Protein AF-A0A7V5C1S3-F1 (afdb_monomer_lite)

Foldseek 3Di:
DDPDCPVVVVVVVVVVVVVVVVVVVVVVVVCVVCVVPDDDDQLVVVLVVLVVCVVVVVDDPVRSVVVNVVSVVD

Structure (mmCIF, N/CA/C/O backbone):
data_AF-A0A7V5C1S3-F1
#
_entry.id   AF-A0A7V5C1S3-F1
#
loop_
_atom_site.group_PDB
_atom_site.id
_atom_site.type_symbol
_atom_site.label_atom_id
_atom_site.label_alt_id
_atom_site.label_comp_id
_atom_site.label_asym_id
_atom_site.label_entity_id
_atom_site.label_seq_id
_atom_site.pdbx_PDB_ins_code
_atom_site.Cartn_x
_atom_site.Cartn_y
_atom_site.Cartn_z
_atom_site.occupancy
_atom_site.B_iso_or_equiv
_atom_site.auth_seq_id
_atom_site.auth_comp_id
_atom_site.auth_asym_id
_atom_site.auth_atom_id
_atom_site.pdbx_PDB_model_num
ATOM 1 N N . MET A 1 1 ? 31.143 -7.766 -40.916 1.00 44.69 1 MET A N 1
ATOM 2 C CA . MET A 1 1 ? 30.402 -6.506 -40.690 1.00 44.69 1 MET A CA 1
ATOM 3 C C . MET A 1 1 ? 30.443 -6.217 -39.202 1.00 44.69 1 MET A C 1
ATOM 5 O O . MET A 1 1 ? 29.816 -6.928 -38.432 1.00 44.69 1 MET A O 1
ATOM 9 N N . MET A 1 2 ? 31.291 -5.276 -38.795 1.00 49.81 2 MET A N 1
ATOM 10 C CA . MET A 1 2 ? 31.556 -4.964 -37.389 1.00 49.81 2 MET A CA 1
ATOM 11 C C . MET A 1 2 ? 30.425 -4.054 -36.898 1.00 49.81 2 MET A C 1
ATOM 13 O O . MET A 1 2 ? 30.416 -2.865 -37.204 1.00 49.81 2 MET A O 1
ATOM 17 N N . TRP A 1 3 ? 29.419 -4.621 -36.231 1.00 57.94 3 TRP A N 1
ATOM 18 C CA . TRP A 1 3 ? 28.357 -3.839 -35.596 1.00 57.94 3 TRP A CA 1
ATOM 19 C C . TRP A 1 3 ? 28.960 -3.124 -34.387 1.00 57.94 3 TRP A C 1
ATOM 21 O O . TRP A 1 3 ? 29.377 -3.755 -33.419 1.00 57.94 3 TRP A O 1
ATOM 31 N N . GLY A 1 4 ? 29.125 -1.808 -34.520 1.00 60.56 4 GLY A N 1
ATOM 32 C CA . GLY A 1 4 ? 29.883 -0.997 -33.579 1.00 60.56 4 GLY A CA 1
ATOM 33 C C . GLY A 1 4 ? 29.248 -0.932 -32.181 1.00 60.56 4 GLY A C 1
ATOM 34 O O . GLY A 1 4 ? 28.030 -1.070 -32.049 1.00 60.56 4 GLY A O 1
ATOM 35 N N . PRO A 1 5 ? 30.040 -0.629 -31.133 1.00 55.16 5 PRO A N 1
ATOM 36 C CA . PRO A 1 5 ? 29.595 -0.599 -29.729 1.00 55.16 5 PRO A CA 1
ATOM 37 C C . PRO A 1 5 ? 28.534 0.471 -29.407 1.00 55.16 5 PRO A C 1
ATOM 39 O O . PRO A 1 5 ? 28.070 0.587 -28.275 1.00 55.16 5 PRO A O 1
ATOM 42 N N . TRP A 1 6 ? 28.126 1.258 -30.401 1.00 54.62 6 TRP A N 1
ATOM 43 C CA . TRP A 1 6 ? 27.130 2.320 -30.290 1.00 54.62 6 TRP A CA 1
ATOM 44 C C . TRP A 1 6 ? 25.704 1.807 -30.046 1.00 54.62 6 TRP A C 1
ATOM 46 O O . TRP A 1 6 ? 24.881 2.541 -29.508 1.00 54.62 6 TRP A O 1
ATOM 56 N N . MET A 1 7 ? 25.431 0.528 -30.329 1.00 56.84 7 MET A N 1
ATOM 57 C CA . MET A 1 7 ? 24.169 -0.134 -29.966 1.00 56.84 7 MET A CA 1
ATOM 58 C C . MET A 1 7 ? 24.122 -0.590 -28.491 1.00 56.84 7 MET A C 1
ATOM 60 O O . MET A 1 7 ? 23.132 -1.165 -28.054 1.00 56.84 7 MET A O 1
ATOM 64 N N . GLY A 1 8 ? 25.181 -0.356 -27.705 1.00 58.75 8 GLY A N 1
ATOM 65 C CA . GLY A 1 8 ? 25.193 -0.622 -26.260 1.00 58.75 8 GLY A CA 1
ATOM 66 C C . GLY A 1 8 ? 24.731 0.573 -25.422 1.00 58.75 8 GLY A C 1
ATOM 67 O O . GLY A 1 8 ? 24.080 0.395 -24.394 1.00 58.75 8 GLY A O 1
ATOM 68 N N . PHE A 1 9 ? 25.006 1.798 -25.883 1.00 61.41 9 PHE A N 1
ATOM 69 C CA . PHE A 1 9 ? 24.672 3.020 -25.143 1.00 61.41 9 PHE A CA 1
ATOM 70 C C . PHE A 1 9 ? 23.162 3.248 -25.034 1.00 61.41 9 PHE A C 1
ATOM 72 O O . PHE A 1 9 ? 22.681 3.600 -23.961 1.00 61.41 9 PHE A O 1
ATOM 79 N N . GLY A 1 10 ? 22.402 2.989 -26.103 1.00 69.06 10 GLY A N 1
ATOM 80 C CA . GLY A 1 10 ? 20.938 3.080 -26.069 1.00 69.06 10 GLY A CA 1
ATOM 81 C C . GLY A 1 10 ? 20.306 2.055 -25.123 1.00 69.06 10 GLY A C 1
ATOM 82 O O . GLY A 1 10 ? 19.418 2.402 -24.350 1.00 69.06 10 GLY A O 1
ATOM 83 N N . GLY A 1 11 ? 20.811 0.817 -25.123 1.00 75.62 11 GLY A N 1
ATOM 84 C CA . GLY A 1 11 ? 20.340 -0.239 -24.223 1.00 75.62 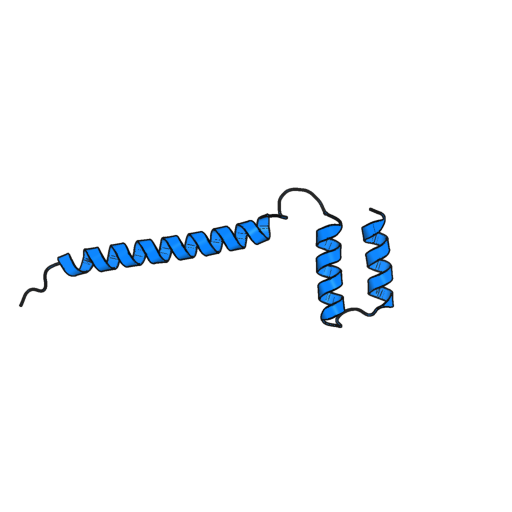11 GLY A CA 1
ATOM 85 C C . GLY A 1 11 ? 20.641 0.058 -22.754 1.00 75.62 11 GLY A C 1
ATOM 86 O O . GLY A 1 11 ? 19.777 -0.130 -21.900 1.00 75.62 11 GLY A O 1
ATOM 87 N N . LEU A 1 12 ? 21.830 0.595 -22.462 1.00 80.00 12 LEU A N 1
ATOM 88 C CA . LEU A 1 12 ? 22.206 0.992 -21.106 1.00 80.00 12 LEU A CA 1
ATOM 89 C C . LEU A 1 12 ? 21.346 2.157 -20.595 1.00 80.00 12 LEU A C 1
ATOM 91 O O . LEU A 1 12 ? 20.877 2.120 -19.461 1.00 80.00 12 LEU A O 1
ATOM 95 N N . TRP A 1 13 ? 21.071 3.153 -21.442 1.00 82.62 13 TRP A N 1
ATOM 96 C CA . TRP A 1 13 ? 20.153 4.248 -21.115 1.00 82.62 13 TRP A CA 1
ATOM 97 C C . TRP A 1 13 ? 18.724 3.762 -20.852 1.00 82.62 13 TRP A C 1
ATOM 99 O O . TRP A 1 13 ? 18.096 4.190 -19.885 1.00 82.62 13 TRP A O 1
ATOM 109 N N . MET A 1 14 ? 18.223 2.832 -21.665 1.00 81.75 14 MET A N 1
ATOM 110 C CA . MET A 1 14 ? 16.901 2.230 -21.474 1.00 81.75 14 MET A CA 1
ATOM 111 C C . MET A 1 14 ? 16.827 1.451 -20.153 1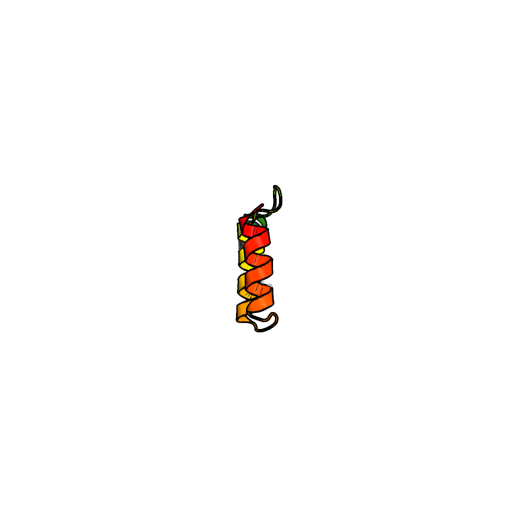.00 81.75 14 MET A C 1
ATOM 113 O O . MET A 1 14 ? 15.854 1.583 -19.411 1.00 81.75 14 MET A O 1
ATOM 117 N N . LEU A 1 15 ? 17.883 0.702 -19.818 1.00 85.44 15 LEU A N 1
ATOM 118 C CA . LEU A 1 15 ? 17.988 -0.032 -18.558 1.00 85.44 15 LEU A CA 1
ATOM 119 C C . LEU A 1 15 ? 17.974 0.913 -17.350 1.00 85.44 15 LEU A C 1
ATOM 121 O O . LEU A 1 15 ? 17.255 0.657 -16.388 1.00 85.44 15 LEU A O 1
ATOM 125 N N . LEU A 1 16 ? 18.716 2.024 -17.408 1.00 90.06 16 LEU A N 1
ATOM 126 C CA . LEU A 1 16 ? 18.731 3.028 -16.340 1.00 90.06 16 LEU A CA 1
ATOM 127 C C . LEU A 1 16 ? 17.347 3.647 -16.109 1.00 90.06 16 LEU A C 1
ATOM 129 O O . LEU A 1 16 ? 16.940 3.807 -14.960 1.00 90.06 16 LEU A O 1
ATOM 133 N N . ILE A 1 17 ? 16.602 3.940 -17.180 1.00 90.62 17 ILE A N 1
ATOM 134 C CA . ILE A 1 17 ? 15.228 4.453 -17.081 1.00 90.62 17 ILE A CA 1
ATOM 135 C C . ILE A 1 17 ? 14.312 3.420 -16.418 1.00 90.62 17 ILE A C 1
ATOM 137 O O . ILE A 1 17 ? 13.566 3.765 -15.505 1.00 90.62 17 ILE A O 1
ATOM 141 N N . VAL A 1 18 ? 14.386 2.151 -16.829 1.00 89.75 18 VAL A N 1
ATOM 142 C CA . VAL A 1 18 ? 13.572 1.072 -16.243 1.00 89.75 18 VAL A CA 1
ATOM 143 C C . VAL A 1 18 ? 13.881 0.901 -14.760 1.00 89.75 18 VAL A C 1
ATOM 145 O O . VAL A 1 18 ? 12.961 0.867 -13.948 1.00 89.75 18 VAL A O 1
ATOM 148 N N . VAL A 1 19 ? 15.162 0.853 -14.389 1.00 92.12 19 VAL A N 1
ATOM 149 C CA . VAL A 1 19 ? 15.584 0.754 -12.985 1.00 92.12 19 VAL A CA 1
ATOM 150 C C . VAL A 1 19 ? 15.098 1.966 -12.189 1.00 92.12 19 VAL A C 1
ATOM 152 O O . VAL A 1 19 ? 14.567 1.795 -11.095 1.00 92.12 19 VAL A O 1
ATOM 155 N N . GLY A 1 20 ? 15.201 3.175 -12.747 1.00 94.44 20 GLY A N 1
ATOM 156 C CA . GLY A 1 20 ? 14.685 4.397 -12.130 1.00 94.44 20 GLY A CA 1
ATOM 157 C C . GLY A 1 20 ? 13.176 4.347 -11.882 1.00 94.44 20 GLY A C 1
ATOM 158 O O . GLY A 1 20 ? 12.733 4.649 -10.777 1.00 94.44 20 GLY A O 1
ATOM 159 N N . ILE A 1 21 ? 12.389 3.902 -12.866 1.00 92.12 21 ILE A N 1
ATOM 160 C CA . ILE A 1 21 ? 10.934 3.737 -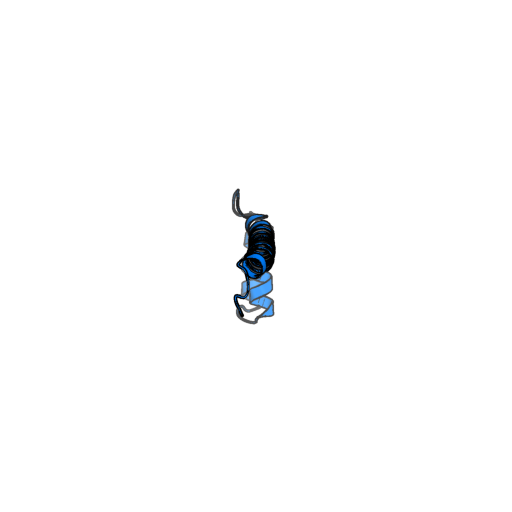12.729 1.00 92.12 21 ILE A CA 1
ATOM 161 C C . ILE A 1 21 ? 10.608 2.689 -11.665 1.00 92.12 21 ILE A C 1
ATOM 163 O O . ILE A 1 21 ? 9.763 2.938 -10.811 1.00 92.12 21 ILE A O 1
ATOM 167 N N . VAL A 1 22 ? 11.285 1.538 -11.671 1.00 91.06 22 VAL A N 1
ATOM 168 C CA . VAL A 1 22 ? 11.072 0.479 -10.672 1.00 91.06 22 VAL A CA 1
ATOM 169 C C . VAL A 1 22 ? 11.387 0.987 -9.267 1.00 91.06 22 VAL A C 1
ATOM 171 O O . VAL A 1 22 ? 10.594 0.773 -8.354 1.00 91.06 22 VAL A O 1
ATOM 174 N N . LEU A 1 23 ? 12.494 1.710 -9.085 1.00 89.38 23 LEU A N 1
ATOM 175 C CA . LEU A 1 23 ? 12.839 2.325 -7.803 1.00 89.38 23 LEU A CA 1
ATOM 176 C C . LEU A 1 23 ? 11.811 3.376 -7.376 1.00 89.38 23 LEU A C 1
ATOM 178 O O . LEU A 1 23 ? 11.470 3.420 -6.200 1.00 89.38 23 LEU A O 1
ATOM 182 N N . LEU A 1 24 ? 11.278 4.172 -8.307 1.00 86.12 24 LEU A N 1
ATOM 183 C CA . LEU A 1 24 ? 10.227 5.154 -8.032 1.00 86.12 24 LEU A CA 1
ATOM 184 C C . LEU A 1 24 ? 8.927 4.462 -7.609 1.00 86.12 24 LEU A C 1
ATOM 186 O O . LEU A 1 24 ? 8.327 4.860 -6.619 1.00 86.12 24 LEU A O 1
ATOM 190 N N . VAL A 1 25 ? 8.527 3.383 -8.288 1.00 87.56 25 VAL A N 1
ATOM 191 C CA . VAL A 1 25 ? 7.354 2.576 -7.915 1.00 87.56 25 VAL A CA 1
ATOM 192 C C . VAL A 1 25 ? 7.551 1.927 -6.549 1.00 87.56 25 VAL A C 1
ATOM 194 O O . VAL A 1 25 ? 6.649 1.991 -5.721 1.00 87.56 25 VAL A O 1
ATOM 197 N N . ILE A 1 26 ? 8.726 1.353 -6.273 1.00 84.88 26 ILE A N 1
ATOM 198 C CA . ILE A 1 26 ? 9.046 0.785 -4.958 1.00 84.88 26 ILE A CA 1
ATOM 199 C C . ILE A 1 26 ? 9.034 1.881 -3.894 1.00 84.88 26 ILE A C 1
ATOM 201 O O . ILE A 1 26 ? 8.474 1.668 -2.829 1.00 84.88 26 ILE A O 1
ATOM 205 N N . TRP A 1 27 ? 9.608 3.053 -4.159 1.00 80.75 27 TRP A N 1
ATOM 206 C CA . TRP A 1 27 ? 9.627 4.173 -3.220 1.00 80.75 27 TRP A CA 1
ATOM 207 C C . TRP A 1 27 ? 8.234 4.764 -2.992 1.00 80.75 27 TRP A C 1
ATOM 209 O O . TRP A 1 27 ? 7.902 5.083 -1.861 1.00 80.75 27 TRP A O 1
ATOM 219 N N . ALA A 1 28 ? 7.386 4.843 -4.016 1.00 77.25 28 ALA A N 1
ATOM 220 C CA . ALA A 1 28 ? 6.000 5.281 -3.891 1.00 77.25 28 ALA A CA 1
ATOM 221 C C . ALA A 1 28 ? 5.148 4.242 -3.152 1.00 77.25 28 ALA A C 1
ATOM 223 O O . ALA A 1 28 ? 4.400 4.599 -2.251 1.00 77.25 28 ALA A O 1
ATOM 224 N N . ALA A 1 29 ? 5.297 2.952 -3.460 1.00 74.69 29 ALA A N 1
ATOM 225 C CA . ALA A 1 29 ? 4.621 1.871 -2.745 1.00 74.69 29 ALA A CA 1
ATOM 226 C C . ALA A 1 29 ? 5.081 1.792 -1.283 1.00 74.69 29 ALA A C 1
ATOM 228 O O . ALA A 1 29 ? 4.260 1.627 -0.382 1.00 74.69 29 ALA A O 1
ATOM 229 N N . ARG A 1 30 ? 6.383 1.975 -1.032 1.00 68.38 30 ARG A N 1
ATOM 230 C CA . ARG A 1 30 ? 6.938 2.087 0.318 1.00 68.38 30 ARG A CA 1
ATOM 231 C C . ARG A 1 30 ? 6.500 3.367 0.995 1.00 68.38 30 ARG A C 1
ATOM 233 O O . ARG A 1 30 ? 6.146 3.269 2.142 1.00 68.38 30 ARG A O 1
ATOM 240 N N . GLY A 1 31 ? 6.398 4.504 0.317 1.00 59.31 31 GLY A N 1
ATOM 241 C CA . GLY A 1 31 ? 5.889 5.762 0.871 1.00 59.31 31 GLY A CA 1
ATOM 242 C C . GLY A 1 31 ? 4.386 5.734 1.161 1.00 59.31 31 GLY A C 1
ATOM 243 O O . GLY A 1 31 ? 3.937 6.352 2.117 1.00 59.31 31 GLY A O 1
ATOM 244 N N . VAL A 1 32 ? 3.605 4.958 0.409 1.00 57.75 32 VAL A N 1
ATOM 245 C CA . VAL A 1 32 ? 2.198 4.662 0.724 1.00 57.75 32 VAL A CA 1
ATOM 246 C C . VAL A 1 32 ? 2.105 3.691 1.910 1.00 57.75 32 VAL A C 1
ATOM 248 O O . VAL A 1 32 ? 1.237 3.847 2.764 1.00 57.75 32 VAL A O 1
ATOM 251 N N . ALA A 1 33 ? 3.036 2.740 2.039 1.00 53.34 33 ALA A N 1
ATOM 252 C CA . ALA A 1 33 ? 3.099 1.831 3.187 1.00 53.34 33 ALA A CA 1
ATOM 253 C C . ALA A 1 33 ? 3.677 2.484 4.473 1.00 53.34 33 ALA A C 1
ATOM 255 O O . ALA A 1 33 ? 3.175 2.234 5.576 1.00 53.34 33 ALA A O 1
ATOM 256 N N . GLU A 1 34 ? 4.695 3.338 4.328 1.00 47.47 34 GLU A N 1
ATOM 257 C CA . GLU A 1 34 ? 5.462 4.101 5.332 1.00 47.47 34 GLU A CA 1
ATOM 258 C C . GLU A 1 34 ? 4.793 5.450 5.648 1.00 47.47 34 GLU A C 1
ATOM 260 O O . GLU A 1 34 ? 5.039 6.017 6.710 1.00 47.47 34 GLU A O 1
ATOM 265 N N . GLY A 1 35 ? 3.817 5.886 4.843 1.00 45.53 35 GLY A N 1
ATOM 266 C CA . GLY A 1 35 ? 2.826 6.919 5.174 1.00 45.53 35 GLY A CA 1
ATOM 267 C C . GLY A 1 35 ? 1.933 6.566 6.371 1.00 45.53 35 GLY A C 1
ATOM 268 O O . GLY A 1 35 ? 1.107 7.370 6.792 1.00 45.53 35 GLY A O 1
ATOM 269 N N . GLY A 1 36 ? 2.135 5.397 6.986 1.00 47.94 36 GLY A N 1
ATOM 270 C CA . GLY A 1 36 ? 1.748 5.179 8.379 1.00 47.94 36 GLY A CA 1
ATOM 271 C C . GLY A 1 36 ? 2.764 4.345 9.159 1.00 47.94 36 GLY A C 1
ATOM 272 O O . GLY A 1 36 ? 2.383 3.402 9.849 1.00 47.94 36 GLY A O 1
ATOM 273 N N . GLY A 1 37 ? 4.048 4.670 9.016 1.00 54.59 37 GLY A N 1
ATOM 274 C CA . GLY A 1 37 ? 5.157 3.898 9.566 1.00 54.59 37 GLY A CA 1
ATOM 275 C C . GLY A 1 37 ? 6.234 4.714 10.279 1.00 54.59 37 GLY A C 1
ATOM 276 O O . GLY A 1 37 ? 7.398 4.357 10.170 1.00 54.59 37 GLY A O 1
ATOM 277 N N . SER A 1 38 ? 5.893 5.764 11.030 1.00 46.09 38 SER A N 1
ATOM 278 C CA . SER A 1 38 ? 6.801 6.293 12.063 1.00 46.09 38 SER A CA 1
ATOM 279 C C . SER A 1 38 ? 6.034 7.030 13.162 1.00 46.09 38 SER A C 1
ATOM 281 O O . SER A 1 38 ? 5.873 8.247 13.124 1.00 46.09 38 SER A O 1
ATOM 283 N 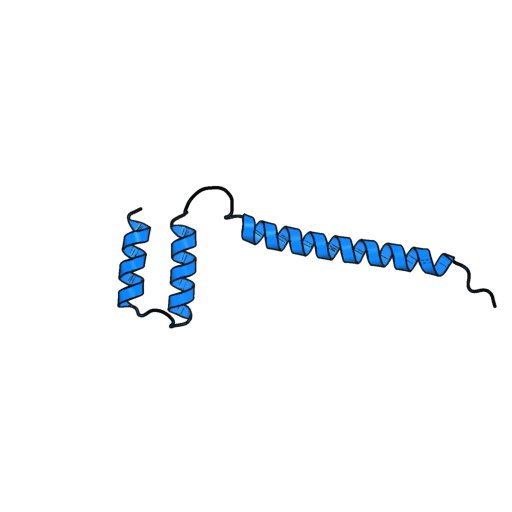N . GLY A 1 39 ? 5.554 6.277 14.150 1.00 45.41 39 GLY A N 1
ATOM 284 C CA . GLY A 1 39 ? 4.987 6.832 15.378 1.00 45.41 39 GLY A CA 1
ATOM 285 C C . GLY A 1 39 ? 3.667 6.176 15.747 1.00 45.41 39 GLY A C 1
ATOM 286 O O . GLY A 1 39 ? 2.643 6.514 15.177 1.00 45.41 39 GLY A O 1
ATOM 287 N N . ALA A 1 40 ? 3.733 5.237 16.692 1.00 46.84 40 ALA A N 1
ATOM 288 C CA . ALA A 1 40 ? 2.644 4.776 17.555 1.00 46.84 40 ALA A CA 1
ATOM 289 C C . ALA A 1 40 ? 1.269 4.518 16.904 1.00 46.84 40 ALA A C 1
ATOM 291 O O . ALA A 1 40 ? 0.527 5.446 16.617 1.00 46.84 40 ALA A O 1
ATOM 292 N N . SER A 1 41 ? 0.889 3.237 16.803 1.00 55.00 41 SER A N 1
ATOM 293 C CA . SER A 1 41 ? -0.460 2.756 17.156 1.00 55.00 41 SER A CA 1
ATOM 294 C C . SER A 1 41 ? -1.620 3.729 16.882 1.00 55.00 41 SER A C 1
ATOM 296 O O . SER A 1 41 ? -2.365 4.074 17.795 1.00 55.00 41 SER A O 1
ATOM 298 N N . SER A 1 42 ? -1.773 4.216 15.649 1.00 59.84 42 SER A N 1
ATOM 299 C CA . SER A 1 42 ? -2.888 5.109 15.356 1.00 59.84 42 SER A CA 1
ATOM 300 C C . SER A 1 42 ? -4.155 4.252 15.283 1.00 59.84 42 SER A C 1
ATOM 302 O O . SER A 1 42 ? -4.204 3.357 14.429 1.00 59.84 42 SER A O 1
ATOM 304 N N . PRO A 1 43 ? -5.175 4.494 16.128 1.00 62.75 43 PRO A N 1
ATOM 305 C CA . PRO A 1 43 ? -6.386 3.673 16.172 1.00 62.75 43 PRO A CA 1
ATOM 306 C C . PRO A 1 43 ? -7.059 3.555 14.798 1.00 62.75 43 PRO A C 1
ATOM 308 O O . PRO A 1 43 ? -7.617 2.515 14.474 1.00 62.75 43 PRO A O 1
ATOM 311 N N . LYS A 1 44 ? -6.875 4.546 13.915 1.00 67.12 44 LYS A N 1
ATOM 312 C CA . LYS A 1 44 ? -7.325 4.509 12.513 1.00 67.12 44 LYS A CA 1
ATOM 313 C C . LYS A 1 44 ? -6.758 3.342 11.694 1.00 67.12 44 LYS A C 1
ATOM 315 O O . LYS A 1 44 ? -7.516 2.697 10.986 1.00 67.12 44 LYS A O 1
ATOM 320 N N . ARG A 1 45 ? -5.458 3.034 11.805 1.00 70.94 45 ARG A N 1
ATOM 321 C CA . ARG A 1 45 ? -4.832 1.936 11.037 1.00 70.94 45 ARG A CA 1
ATOM 322 C C . ARG A 1 45 ? -5.209 0.569 11.612 1.00 70.94 45 ARG A C 1
ATOM 324 O O . ARG A 1 45 ? -5.347 -0.397 10.872 1.00 70.94 45 ARG A O 1
ATOM 331 N N . ALA A 1 46 ? -5.414 0.493 12.929 1.00 76.81 46 ALA A N 1
ATOM 332 C CA . ALA A 1 46 ? -5.938 -0.707 13.577 1.00 76.81 46 ALA A CA 1
ATOM 333 C C . ALA A 1 46 ? -7.406 -0.973 13.193 1.00 76.81 46 ALA A C 1
ATOM 335 O O . ALA A 1 46 ? -7.767 -2.123 12.953 1.00 76.81 46 ALA A O 1
ATOM 336 N N . LEU A 1 47 ? -8.225 0.079 13.082 1.00 80.56 47 LEU A N 1
ATOM 337 C CA . LEU A 1 47 ? -9.605 -0.000 12.597 1.00 80.56 47 LEU A CA 1
ATOM 338 C C . LEU A 1 47 ? -9.672 -0.429 11.127 1.00 80.56 47 LEU A C 1
ATOM 340 O O . LEU A 1 47 ? -10.454 -1.307 10.796 1.00 80.56 47 LEU A O 1
ATOM 344 N N . GLU A 1 48 ? -8.804 0.106 10.269 1.00 81.19 48 GLU A N 1
ATOM 345 C CA . GLU A 1 48 ? -8.763 -0.244 8.842 1.00 81.19 48 GLU A CA 1
ATOM 346 C C . GLU A 1 48 ? -8.411 -1.728 8.614 1.00 81.19 48 GLU A C 1
ATOM 348 O O . GLU A 1 48 ? -9.043 -2.412 7.812 1.00 81.19 48 GLU A O 1
ATOM 353 N N . ILE A 1 49 ? -7.473 -2.273 9.400 1.00 84.69 49 ILE A N 1
ATOM 354 C CA . ILE A 1 49 ? -7.152 -3.712 9.391 1.00 84.69 49 ILE A CA 1
ATOM 355 C C . ILE A 1 49 ? -8.331 -4.550 9.912 1.00 84.69 49 ILE A C 1
ATOM 357 O O . ILE A 1 49 ? -8.559 -5.666 9.441 1.00 84.69 49 ILE A O 1
ATOM 361 N N . LEU A 1 50 ? -9.062 -4.044 10.908 1.00 84.94 50 LEU A N 1
ATOM 362 C CA . LEU A 1 50 ? -10.227 -4.724 11.467 1.00 84.94 50 LEU A CA 1
ATOM 363 C C . LEU A 1 50 ? -11.382 -4.772 10.449 1.00 84.94 50 LEU A C 1
ATOM 365 O O . LEU A 1 50 ? -11.977 -5.833 10.267 1.00 84.94 50 LEU A O 1
ATOM 369 N N . ASP A 1 51 ? -11.646 -3.669 9.748 1.00 83.25 51 ASP A N 1
ATOM 370 C CA . ASP A 1 51 ? -12.650 -3.576 8.681 1.00 83.25 51 ASP A CA 1
ATOM 371 C C . ASP A 1 51 ? -12.333 -4.536 7.526 1.00 83.25 51 ASP A C 1
ATOM 373 O O . ASP A 1 51 ? -13.219 -5.237 7.036 1.00 83.25 51 ASP A O 1
ATOM 377 N N . GLU A 1 52 ? -11.061 -4.639 7.127 1.00 84.69 52 GLU A N 1
ATOM 378 C CA . GLU A 1 52 ? -10.640 -5.543 6.053 1.00 84.69 52 GLU A CA 1
ATOM 379 C C . GLU A 1 52 ? -10.890 -7.019 6.405 1.00 84.69 52 GLU A C 1
ATOM 381 O O . GLU A 1 52 ? -11.362 -7.793 5.570 1.00 84.69 52 GLU A O 1
ATOM 386 N N . ARG A 1 53 ? -10.633 -7.423 7.654 1.00 83.81 53 ARG A N 1
ATOM 387 C CA . ARG A 1 53 ? -10.876 -8.803 8.114 1.00 83.81 53 ARG A CA 1
ATOM 388 C C . ARG A 1 53 ? -12.359 -9.132 8.233 1.00 83.81 53 ARG A C 1
ATOM 390 O O . ARG A 1 53 ? -12.753 -10.258 7.934 1.00 83.81 53 ARG A O 1
ATOM 397 N N . PHE A 1 54 ? -13.175 -8.158 8.631 1.00 84.81 54 PHE A N 1
ATOM 398 C CA . PHE A 1 54 ? -14.630 -8.301 8.652 1.00 84.81 54 PHE A CA 1
ATOM 399 C C . PHE A 1 54 ? -15.190 -8.446 7.233 1.00 84.81 54 PHE A C 1
ATOM 401 O O . PHE A 1 54 ? -15.973 -9.355 6.972 1.00 84.81 54 PHE A O 1
ATOM 408 N N . ALA A 1 55 ? -14.709 -7.640 6.282 1.00 85.00 55 ALA A N 1
ATOM 409 C CA . ALA A 1 55 ? -15.090 -7.751 4.873 1.00 85.00 55 ALA A CA 1
ATOM 410 C C . ALA A 1 55 ? -14.679 -9.094 4.241 1.00 85.00 55 ALA A C 1
ATOM 412 O O . ALA A 1 55 ? -15.373 -9.606 3.364 1.00 85.00 55 ALA A O 1
ATOM 413 N N . ARG A 1 56 ? -13.569 -9.687 4.697 1.00 86.62 56 ARG A N 1
ATOM 414 C CA . ARG A 1 56 ? -13.137 -11.038 4.302 1.00 86.62 56 ARG A CA 1
ATOM 415 C C . ARG A 1 56 ? -13.930 -12.162 4.980 1.00 86.62 56 ARG A C 1
ATOM 417 O O . ARG A 1 56 ? -13.776 -13.313 4.581 1.00 86.62 56 ARG A O 1
ATOM 424 N N . GLY A 1 57 ? -14.758 -11.853 5.981 1.00 87.19 57 GLY A N 1
ATOM 425 C CA . GLY A 1 57 ? -15.498 -12.840 6.771 1.00 87.19 57 GLY A CA 1
ATOM 426 C C . GLY A 1 57 ? -14.620 -13.662 7.720 1.00 87.19 57 GLY A C 1
ATOM 427 O O . GLY A 1 57 ? -15.032 -14.730 8.159 1.00 87.19 57 GLY A O 1
ATOM 428 N N . GLU A 1 58 ? -13.403 -13.195 8.024 1.00 86.75 58 GLU A N 1
ATOM 429 C CA . GLU A 1 58 ? -12.481 -13.868 8.956 1.00 86.75 58 GLU A CA 1
ATOM 430 C C . GLU A 1 58 ? -12.874 -13.661 10.427 1.00 86.75 58 GLU A C 1
ATOM 432 O O . GLU A 1 58 ? -12.414 -14.395 11.300 1.00 86.75 58 GLU A O 1
ATOM 437 N N . ILE A 1 59 ? -13.691 -12.645 10.704 1.00 86.25 59 ILE A N 1
ATOM 438 C CA . ILE A 1 59 ? -14.195 -12.286 12.031 1.00 86.25 59 ILE A CA 1
ATOM 439 C C . ILE A 1 59 ? -15.696 -12.033 11.957 1.00 86.25 59 ILE A C 1
ATOM 441 O O . ILE A 1 59 ? -16.194 -11.474 10.979 1.00 86.25 59 ILE A O 1
ATOM 445 N N . ASP A 1 60 ? -16.396 -12.434 13.012 1.00 88.12 60 ASP A N 1
ATOM 446 C CA . ASP A 1 60 ? -17.840 -12.264 13.136 1.00 88.12 60 ASP A CA 1
ATOM 4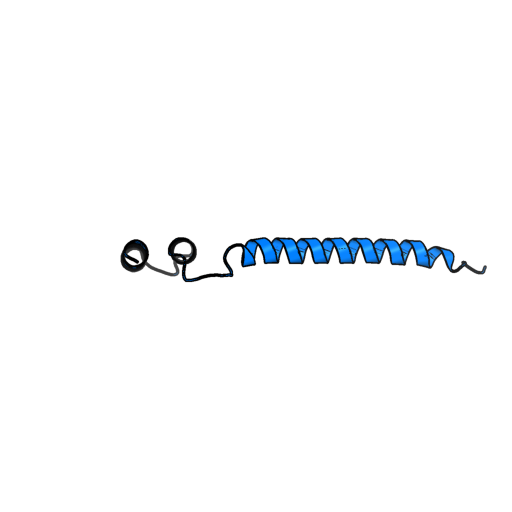47 C C . ASP A 1 60 ? -18.211 -10.844 13.607 1.00 88.12 60 ASP A C 1
ATOM 449 O O . ASP A 1 60 ? -17.383 -10.100 14.147 1.00 88.12 60 ASP A O 1
ATOM 453 N N . GLU A 1 61 ? -19.471 -10.453 13.425 1.00 85.88 61 GLU A N 1
ATOM 454 C CA . GLU A 1 61 ? -19.979 -9.122 13.765 1.00 85.88 61 GLU A CA 1
ATOM 455 C C . GLU A 1 61 ? -19.812 -8.790 15.259 1.00 8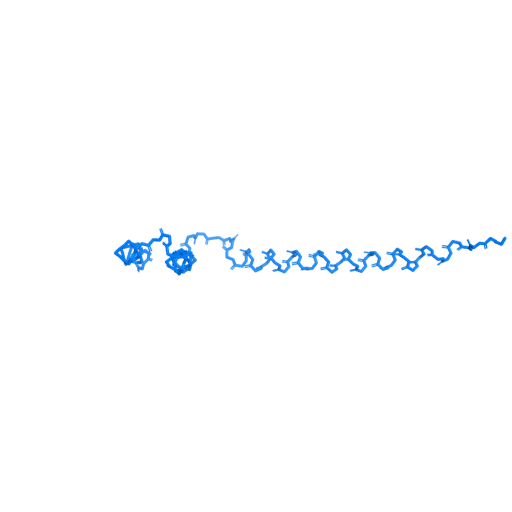5.88 61 GLU A C 1
ATOM 457 O O . GLU A 1 61 ? -19.466 -7.655 15.611 1.00 85.88 61 GLU A O 1
ATOM 462 N N . GLU A 1 62 ? -20.012 -9.763 16.154 1.00 89.00 62 GLU A N 1
ATOM 463 C CA . GLU A 1 62 ? -19.811 -9.561 17.596 1.00 89.00 62 GLU A CA 1
ATOM 464 C C . GLU A 1 62 ? -18.352 -9.232 17.938 1.00 89.00 62 GLU A C 1
ATOM 466 O O . GLU A 1 62 ? -18.064 -8.318 18.726 1.00 89.00 62 GLU A O 1
ATOM 471 N N . GLU A 1 63 ? -17.417 -9.941 17.309 1.00 85.62 63 GLU A N 1
ATOM 472 C CA . GLU A 1 63 ? -15.985 -9.757 17.519 1.00 85.62 63 GLU A CA 1
ATOM 473 C C . GLU A 1 63 ? -15.503 -8.426 16.932 1.00 85.62 63 GLU A C 1
ATOM 475 O O . GLU A 1 63 ? -14.745 -7.690 17.578 1.00 85.62 63 GLU A O 1
ATOM 480 N N . TYR A 1 64 ? -16.014 -8.068 15.751 1.00 88.25 64 TYR A N 1
ATOM 481 C CA . TYR A 1 64 ? -15.782 -6.778 15.114 1.00 88.25 64 TYR A CA 1
ATOM 482 C C . TYR A 1 64 ? -16.216 -5.618 16.020 1.00 88.25 64 TYR A C 1
ATOM 484 O O . TYR A 1 64 ? -15.415 -4.733 16.332 1.00 88.25 64 TYR A O 1
ATOM 492 N N . ARG A 1 65 ? -17.457 -5.639 16.523 1.00 87.62 65 ARG A N 1
ATOM 493 C CA . ARG A 1 65 ? -17.995 -4.571 17.385 1.00 87.62 65 ARG A CA 1
ATOM 494 C C . ARG A 1 65 ? -17.211 -4.423 18.687 1.00 87.62 65 ARG A C 1
ATOM 496 O O . ARG A 1 65 ? -16.983 -3.299 19.137 1.00 87.62 65 ARG A O 1
ATOM 503 N N . THR A 1 66 ? -16.789 -5.536 19.283 1.00 87.50 66 THR A N 1
ATOM 504 C CA . THR A 1 66 ? -16.019 -5.538 20.535 1.00 87.50 66 THR A CA 1
ATOM 505 C C . THR A 1 66 ? -14.649 -4.897 20.339 1.00 87.50 66 THR A C 1
ATOM 507 O O . THR A 1 66 ? -14.289 -3.965 21.058 1.00 87.50 66 THR A O 1
ATOM 510 N N . ARG A 1 67 ? -13.902 -5.335 19.321 1.00 84.81 67 ARG A N 1
ATOM 511 C CA . ARG A 1 67 ? -12.564 -4.804 19.020 1.00 84.81 67 ARG A CA 1
ATOM 512 C C . ARG A 1 67 ? -12.613 -3.352 18.555 1.00 84.81 67 ARG A C 1
ATOM 514 O O . ARG A 1 67 ? -11.777 -2.557 18.970 1.00 84.81 67 ARG A O 1
ATOM 521 N N . ARG A 1 68 ? -13.626 -2.982 17.770 1.00 85.94 68 ARG A N 1
ATOM 522 C CA . ARG A 1 68 ? -13.841 -1.604 17.323 1.00 85.94 68 ARG A CA 1
ATOM 523 C C . ARG A 1 68 ? -14.022 -0.642 18.497 1.00 85.94 68 ARG A C 1
ATOM 525 O O . ARG A 1 68 ? -13.372 0.395 18.531 1.00 85.94 68 ARG A O 1
ATOM 532 N N . ARG A 1 69 ? -14.843 -0.999 19.489 1.00 85.62 69 ARG A N 1
ATOM 533 C CA . ARG A 1 69 ? -15.057 -0.166 20.687 1.00 85.62 69 ARG A CA 1
ATOM 534 C C . ARG A 1 69 ? -13.794 0.006 21.525 1.00 85.62 69 ARG A C 1
ATOM 536 O O . ARG A 1 69 ? -13.584 1.082 22.069 1.00 85.62 69 ARG A O 1
ATOM 543 N N . LEU A 1 70 ? -12.969 -1.037 21.625 1.00 82.94 70 LEU A N 1
ATOM 544 C CA . LEU A 1 70 ? -11.691 -0.971 22.340 1.00 82.94 70 LEU A CA 1
ATOM 545 C C . LEU A 1 70 ? -10.709 -0.012 21.657 1.00 82.94 70 LEU A C 1
ATOM 547 O O . LEU A 1 70 ? -10.008 0.722 22.342 1.00 82.94 70 LEU A O 1
ATOM 551 N N . LEU A 1 71 ? -10.694 0.003 20.322 1.00 80.50 71 LEU A N 1
ATOM 552 C CA . LEU A 1 71 ? -9.849 0.894 19.522 1.00 80.50 71 LEU A CA 1
ATOM 553 C C . LEU A 1 71 ? -10.378 2.336 19.456 1.00 80.50 71 LEU A C 1
ATOM 555 O O . LEU A 1 71 ? -9.593 3.261 19.300 1.00 80.50 71 LEU A O 1
ATOM 559 N N . GLU A 1 72 ? -11.693 2.548 19.567 1.00 76.50 72 GLU A N 1
ATOM 560 C CA . GLU A 1 72 ? -12.294 3.891 19.647 1.00 76.50 72 GLU A CA 1
ATOM 561 C C . GLU A 1 72 ? -12.120 4.542 21.034 1.00 76.50 72 GLU A C 1
ATOM 563 O O . GLU A 1 72 ? -12.236 5.760 21.151 1.00 76.50 72 GLU A O 1
ATOM 568 N N . GLN A 1 73 ? -11.850 3.754 22.082 1.00 70.94 73 GLN A N 1
ATOM 569 C CA . GLN A 1 73 ? -11.662 4.237 23.460 1.00 70.94 73 GLN A CA 1
ATOM 570 C C . GLN A 1 73 ? -10.192 4.483 23.857 1.00 70.94 73 GLN A C 1
ATOM 572 O O . GLN A 1 73 ? -9.950 4.904 24.989 1.00 70.94 73 GLN A O 1
ATOM 577 N N . SER A 1 74 ? -9.226 4.234 22.963 1.00 54.84 74 SER A N 1
ATOM 578 C CA . SER A 1 74 ? -7.782 4.464 23.171 1.00 54.84 74 SER A CA 1
ATOM 579 C C . SER A 1 74 ? -7.283 5.720 22.467 1.00 54.84 74 SER A C 1
ATOM 581 O O . SER A 1 74 ? -6.516 6.479 23.094 1.00 54.84 74 SER A O 1
#

Radius of gyration: 23.68 Å; chains: 1; bounding box: 52×21×64 Å

pLDDT: mean 74.24, std 15.06, range [44.69, 94.44]

Secondary structure (DSSP, 8-state):
----THHHHHHHHHHHHHHHHHHHHHHHHHHHHHTT-SSS--HHHHHHHHHHHHHTTSS-HHHHHHHHHHHH--

Sequence (74 aa):
MMWGPWMGFGGLWMLLIVVGIVLLVIWAARGVAEGGGSGASSPKRALEILDERFARGEIDEEEYRTRRRLLEQS